Protein AF-A0A2V8L3J8-F1 (afdb_monomer)

Foldseek 3Di:
DDDDDDDPDPDDPPVLVVVLVVLVVVLVVLVVVLVVLVVQLVVLVVQLVVLVVQLVVLVVVLVVLVVVLVVLVVCLVPPPPDDPVNNVVSVVVSVVSVVVSVVSVVVSVVSVVSSVVSVVSSVVSVVVSVVSVVVSVVSVVVSVVSVVVVVVVVVVVVVVVVVVVVVVVD

pLDDT: mean 88.01, std 16.5, range [35.84, 98.69]

Secondary structure (DSSP, 8-state):
-------------HHHHHHHHHHHHHHHHHHHHHHHHHHHHHHHHHHHHHHHHHHHHHHHHHHHHHHHHHHHHHHHHH-TT--HHHHHHHHHHHHHHHHHHHHHHHHHHHHHHHHHHHHHHHHHHHHHHHHHHHHHHHHHHHHHHHHHHHHHHHHHHHHHHHHHHHHHH-

Sequence (170 aa):
MLATHDHPTAARPIGTIAVKDELKASLKRLGRLAQIKQTYVSVAEANVRNAEGEVRQLESAESKLTGNIQGKQAEIAYLQTATGHDVQSGERYIQALELQRRLIRQSLEKANLDLEQCRTEWTEAMREQKMVEKVQEHRLHQWEHQDDAASQKSQDEISIGRFVRIRRQN

Radius of gyration: 38.01 Å; Cα contacts (8 Å, |Δi|>4): 78; chains: 1; bounding box: 74×27×118 Å

Mean predicted aligned error: 9.6 Å

Nearest PDB structures (foldseek):
  8i4v-assembly1_A  TM=7.133E-01  e=8.864E-02  Saccharomyces cerevisiae S288C
  5y05-assembly1_A  TM=6.418E-01  e=1.109E-01  Mycolicibacterium smegmatis MC2 155
  1jch-assembly1_A  TM=5.148E-01  e=7.062E-01  Escherichia coli str. K-12 substr. W3110
  3zx6-assembly1_B  TM=4.206E-01  e=7.062E-01  Archaeoglobus fulgidus DSM 4304
  8rd2-assembly1_A  TM=5.160E-01  e=1.384E+00  Trypanosoma brucei

Solvent-accessible surface area (backbone atoms only — not comparable to full-atom values): 9132 Å² total; per-residue (Å²): 135,86,79,87,84,77,78,81,74,79,79,71,67,69,66,62,58,52,53,52,53,50,45,55,52,48,48,56,51,41,54,53,49,40,54,53,31,50,51,50,28,56,50,29,51,49,47,29,53,50,32,55,49,50,35,53,52,39,52,52,50,46,52,51,47,52,51,52,43,54,52,51,54,49,49,60,76,67,46,91,80,62,48,77,65,53,47,55,52,50,51,54,50,42,54,52,49,51,52,53,43,52,54,44,50,54,50,36,55,50,35,49,52,54,27,52,50,30,49,51,52,26,54,50,33,49,52,52,31,54,52,45,49,53,54,41,53,55,51,46,54,54,45,53,55,50,50,52,52,51,52,51,51,53,51,51,52,52,50,53,55,47,52,57,52,56,64,73,77,108

Structure (mmCIF, N/CA/C/O backbone):
data_AF-A0A2V8L3J8-F1
#
_entry.id   AF-A0A2V8L3J8-F1
#
loop_
_atom_site.group_PDB
_atom_site.id
_atom_site.type_symbol
_atom_site.label_atom_id
_atom_site.label_alt_id
_atom_site.label_comp_id
_atom_site.label_asym_id
_atom_site.label_entity_id
_atom_site.label_seq_id
_atom_site.pdbx_PDB_ins_code
_atom_site.Cartn_x
_atom_site.Cartn_y
_atom_site.Cartn_z
_atom_site.occupancy
_atom_site.B_iso_or_equiv
_atom_site.auth_seq_id
_atom_site.auth_comp_id
_atom_site.auth_asym_id
_atom_site.auth_atom_id
_atom_site.pdbx_PDB_model_num
ATOM 1 N N . MET A 1 1 ? 45.102 -10.901 -74.083 1.00 40.81 1 MET A N 1
ATOM 2 C CA . MET A 1 1 ? 44.413 -9.610 -73.860 1.00 40.81 1 MET A CA 1
ATOM 3 C C . MET A 1 1 ? 43.168 -9.928 -73.024 1.00 40.81 1 MET A C 1
ATOM 5 O O . MET A 1 1 ? 42.171 -10.304 -73.613 1.00 40.81 1 MET A O 1
ATOM 9 N N . LEU A 1 2 ? 43.219 -10.181 -71.704 1.00 36.28 2 LEU A N 1
ATOM 10 C CA . LEU A 1 2 ? 43.480 -9.283 -70.553 1.00 36.28 2 LEU A CA 1
ATOM 11 C C . LEU A 1 2 ? 42.742 -7.942 -70.696 1.00 36.28 2 LEU A C 1
ATOM 13 O O . LEU A 1 2 ? 43.096 -7.197 -71.597 1.00 36.28 2 LEU A O 1
ATOM 17 N N . ALA A 1 3 ? 41.781 -7.525 -69.869 1.00 35.91 3 ALA A N 1
ATOM 18 C CA . ALA A 1 3 ? 40.920 -8.142 -68.856 1.00 35.91 3 ALA A CA 1
ATOM 19 C C . ALA A 1 3 ? 39.753 -7.146 -68.660 1.00 35.91 3 ALA A C 1
ATOM 21 O O . ALA A 1 3 ? 39.980 -5.936 -68.659 1.00 35.91 3 ALA A O 1
ATOM 22 N N . THR A 1 4 ? 38.518 -7.622 -68.523 1.00 40.41 4 THR A N 1
ATOM 23 C CA . THR A 1 4 ? 37.342 -6.795 -68.216 1.00 40.41 4 THR A CA 1
ATOM 24 C C . THR A 1 4 ? 37.419 -6.309 -66.768 1.00 40.41 4 THR A C 1
ATOM 26 O O . THR A 1 4 ? 37.493 -7.115 -65.844 1.00 40.41 4 THR A O 1
ATOM 29 N N . HIS A 1 5 ? 37.445 -4.990 -66.558 1.00 35.84 5 HIS A N 1
ATOM 30 C CA . HIS A 1 5 ? 37.387 -4.399 -65.222 1.00 35.84 5 HIS A CA 1
ATOM 31 C C . HIS A 1 5 ? 35.950 -4.410 -64.699 1.00 35.84 5 HIS A C 1
ATOM 33 O O . HIS A 1 5 ? 35.152 -3.528 -65.017 1.00 35.84 5 HIS A O 1
ATOM 39 N N . ASP A 1 6 ? 35.659 -5.406 -63.868 1.00 36.12 6 ASP A N 1
ATOM 40 C CA . ASP A 1 6 ? 34.492 -5.429 -62.997 1.00 36.12 6 ASP A CA 1
ATOM 41 C C . ASP A 1 6 ? 34.527 -4.243 -62.024 1.00 36.12 6 ASP A C 1
ATOM 43 O O . ASP A 1 6 ? 35.522 -3.968 -61.346 1.00 36.12 6 ASP A O 1
ATOM 47 N N . HIS A 1 7 ? 33.418 -3.509 -61.975 1.00 40.09 7 HIS A N 1
ATOM 48 C CA . HIS A 1 7 ? 33.188 -2.450 -61.004 1.00 40.09 7 HIS A CA 1
ATOM 49 C C . HIS A 1 7 ? 33.116 -3.023 -59.580 1.00 40.09 7 HIS A C 1
ATOM 51 O O . HIS A 1 7 ? 32.343 -3.953 -59.343 1.00 40.09 7 HIS A O 1
ATOM 57 N N . PRO A 1 8 ? 33.825 -2.443 -58.593 1.00 41.59 8 PRO A N 1
ATOM 58 C CA . PRO A 1 8 ? 33.613 -2.809 -57.208 1.00 41.59 8 PRO A CA 1
ATOM 59 C C . PRO A 1 8 ? 32.304 -2.167 -56.741 1.00 41.59 8 PRO A C 1
ATOM 61 O O . PRO A 1 8 ? 32.228 -0.970 -56.457 1.00 41.59 8 PRO A O 1
ATOM 64 N N . THR A 1 9 ? 31.254 -2.981 -56.686 1.00 41.06 9 THR A N 1
ATOM 65 C CA . THR A 1 9 ? 30.016 -2.681 -55.969 1.00 41.06 9 THR A CA 1
ATOM 66 C C . THR A 1 9 ? 30.371 -2.353 -54.524 1.00 41.06 9 THR A C 1
ATOM 68 O O . THR A 1 9 ? 30.916 -3.188 -53.804 1.00 41.06 9 THR A O 1
ATOM 71 N N . ALA A 1 10 ? 30.098 -1.113 -54.115 1.00 42.50 10 ALA A N 1
ATOM 72 C CA . ALA A 1 10 ? 30.300 -0.631 -52.759 1.00 42.50 10 ALA A CA 1
ATOM 73 C C . ALA A 1 10 ? 29.611 -1.572 -51.759 1.00 42.50 10 ALA A C 1
ATOM 75 O O . ALA A 1 10 ? 28.381 -1.615 -51.665 1.00 42.50 10 ALA A O 1
ATOM 76 N N . ALA A 1 11 ? 30.411 -2.332 -51.014 1.00 42.03 11 ALA A N 1
ATOM 77 C CA . ALA A 1 11 ? 29.944 -3.103 -49.880 1.00 42.03 11 ALA A CA 1
ATOM 78 C C . ALA A 1 11 ? 29.439 -2.119 -48.816 1.00 42.03 11 ALA A C 1
ATOM 80 O O . ALA A 1 11 ? 30.216 -1.513 -48.077 1.00 42.03 11 ALA A O 1
ATOM 81 N N . ARG A 1 12 ? 28.118 -1.915 -48.768 1.00 46.94 12 ARG A N 1
ATOM 82 C CA . ARG A 1 12 ? 27.457 -1.238 -47.646 1.00 46.94 12 ARG A CA 1
ATOM 83 C C . ARG A 1 12 ? 27.857 -1.940 -46.340 1.00 46.94 12 ARG A C 1
ATOM 85 O O . ARG A 1 12 ? 27.973 -3.166 -46.333 1.00 46.94 12 ARG A O 1
ATOM 92 N N . PRO A 1 13 ? 28.034 -1.217 -45.222 1.00 48.22 13 PRO A N 1
ATOM 93 C CA . PRO A 1 13 ? 28.408 -1.833 -43.961 1.00 48.22 13 PRO A CA 1
ATOM 94 C C . PRO A 1 13 ? 27.181 -2.556 -43.399 1.00 48.22 13 PRO A C 1
ATOM 96 O O . PRO A 1 13 ? 26.343 -1.963 -42.724 1.00 48.22 13 PRO A O 1
ATOM 99 N N . ILE A 1 14 ? 27.073 -3.852 -43.678 1.00 51.44 14 ILE A N 1
ATOM 100 C CA . ILE A 1 14 ? 26.011 -4.732 -43.165 1.00 51.44 14 ILE A CA 1
ATOM 101 C C . ILE A 1 14 ? 25.930 -4.653 -41.622 1.00 51.44 14 ILE A C 1
ATOM 103 O O . ILE A 1 14 ? 24.852 -4.787 -41.052 1.00 51.44 14 ILE A O 1
ATOM 107 N N . GLY A 1 15 ? 27.039 -4.320 -40.947 1.00 58.25 15 GLY A N 1
ATOM 108 C CA . GLY A 1 15 ? 27.106 -4.169 -39.491 1.00 58.25 15 GLY A CA 1
ATOM 109 C C . GLY A 1 15 ? 26.379 -2.951 -38.898 1.00 58.25 15 GLY A C 1
ATOM 110 O O . GLY A 1 15 ? 25.819 -3.068 -37.817 1.00 58.25 15 GLY A O 1
ATOM 111 N N . THR A 1 16 ? 26.328 -1.788 -39.560 1.00 59.91 16 THR A N 1
ATOM 112 C CA . THR A 1 16 ? 25.759 -0.566 -38.935 1.00 59.91 16 THR A CA 1
ATOM 113 C C . THR A 1 16 ? 24.227 -0.571 -38.920 1.00 59.91 16 THR A C 1
ATOM 115 O O . THR A 1 16 ? 23.609 -0.099 -37.969 1.00 59.91 16 THR A O 1
ATOM 118 N N . ILE A 1 17 ? 23.602 -1.137 -39.957 1.00 65.06 17 ILE A N 1
ATOM 119 C CA . ILE A 1 17 ? 22.137 -1.233 -40.066 1.00 65.06 17 ILE A CA 1
ATOM 120 C C . ILE A 1 17 ? 21.598 -2.283 -39.082 1.00 65.06 17 ILE A C 1
ATOM 122 O O . ILE A 1 17 ? 20.621 -2.018 -38.386 1.00 65.06 17 ILE A O 1
ATOM 126 N N . ALA A 1 18 ? 22.289 -3.422 -38.951 1.00 75.00 18 ALA A N 1
ATOM 127 C CA . ALA A 1 18 ? 21.934 -4.474 -38.000 1.00 75.00 18 ALA A CA 1
ATOM 128 C C . ALA A 1 18 ? 21.945 -3.974 -36.541 1.00 75.00 18 ALA A C 1
ATOM 130 O O . ALA A 1 18 ? 20.984 -4.197 -35.808 1.00 75.00 18 ALA A O 1
ATOM 131 N N . VAL A 1 19 ? 22.971 -3.210 -36.142 1.00 80.12 19 VAL A N 1
ATOM 132 C CA . VAL A 1 19 ? 23.069 -2.644 -34.782 1.00 80.12 19 VAL A CA 1
ATOM 133 C C . VAL A 1 19 ? 21.941 -1.639 -34.499 1.00 80.12 19 VAL A C 1
ATOM 135 O O . VAL A 1 19 ? 21.363 -1.641 -33.409 1.00 80.12 19 VAL A O 1
ATOM 138 N N . LYS A 1 20 ? 21.560 -0.814 -35.481 1.00 82.12 20 LYS A N 1
ATOM 139 C CA . LYS A 1 20 ? 20.459 0.150 -35.331 1.00 82.12 20 LYS A CA 1
ATOM 140 C C . LYS A 1 20 ? 19.100 -0.538 -35.156 1.00 82.12 20 LYS A C 1
ATOM 142 O O . LYS A 1 20 ? 18.294 -0.112 -34.321 1.00 82.12 20 LYS A O 1
ATOM 147 N N . ASP A 1 21 ? 18.841 -1.601 -35.914 1.00 87.00 21 ASP A N 1
ATOM 148 C CA . ASP A 1 21 ? 17.611 -2.391 -35.794 1.00 87.00 21 ASP A CA 1
ATOM 149 C C . ASP A 1 21 ? 17.542 -3.135 -34.451 1.00 87.00 21 ASP A C 1
ATOM 151 O O . ASP A 1 21 ? 16.483 -3.174 -33.813 1.00 87.00 21 ASP A O 1
ATOM 155 N N . GLU A 1 22 ? 18.677 -3.638 -33.960 1.00 89.00 22 GLU A N 1
ATOM 156 C CA . GLU A 1 22 ? 18.796 -4.237 -32.627 1.00 89.00 22 GLU A CA 1
ATOM 157 C C . GLU A 1 22 ? 18.520 -3.230 -31.502 1.00 89.00 22 GLU A C 1
ATOM 159 O O . GLU A 1 22 ? 17.758 -3.540 -30.577 1.00 89.00 22 GLU A O 1
ATOM 164 N N . LEU A 1 23 ? 19.064 -2.009 -31.584 1.00 90.12 23 LEU A N 1
ATOM 165 C CA . LEU A 1 23 ? 18.775 -0.936 -30.625 1.00 90.12 23 LEU A CA 1
ATOM 166 C C . LEU A 1 23 ? 17.288 -0.571 -30.621 1.00 90.12 23 LEU A C 1
ATOM 168 O O . LEU A 1 23 ? 16.674 -0.474 -29.555 1.00 90.12 23 LEU A O 1
ATOM 172 N N . LYS A 1 24 ? 16.676 -0.446 -31.803 1.00 90.56 24 LYS A N 1
ATOM 173 C CA . LYS A 1 24 ? 15.240 -0.171 -31.943 1.00 90.56 24 LYS A CA 1
ATOM 174 C C . LYS A 1 24 ? 14.385 -1.293 -31.348 1.00 90.56 24 LYS A C 1
ATOM 176 O O . LYS A 1 24 ? 13.391 -1.026 -30.669 1.00 90.56 24 LYS A O 1
ATOM 181 N N . ALA A 1 25 ? 14.763 -2.554 -31.562 1.00 93.38 25 ALA A N 1
ATOM 182 C CA . ALA A 1 25 ? 14.100 -3.697 -30.939 1.00 93.38 25 ALA A CA 1
ATOM 183 C C . ALA A 1 25 ? 14.272 -3.692 -29.410 1.00 93.38 25 ALA A C 1
ATOM 185 O O . ALA A 1 25 ? 13.316 -3.961 -28.679 1.00 93.38 25 ALA A O 1
ATOM 186 N N . SER A 1 26 ? 15.462 -3.337 -28.916 1.00 94.31 26 SER A N 1
ATOM 187 C CA . SER A 1 26 ? 15.731 -3.187 -27.484 1.00 94.31 26 SER A CA 1
ATOM 188 C C . SER A 1 26 ? 14.877 -2.090 -26.850 1.00 94.31 26 SER A C 1
ATOM 190 O O . SER A 1 26 ? 14.309 -2.321 -25.787 1.00 94.31 26 SER A O 1
ATOM 192 N N . LEU A 1 27 ? 14.730 -0.932 -27.500 1.00 95.19 27 LEU A N 1
ATOM 193 C CA . LEU A 1 27 ? 13.870 0.159 -27.030 1.00 95.19 27 LEU A CA 1
ATOM 194 C C . LEU A 1 27 ? 12.406 -0.269 -26.925 1.00 95.19 27 LEU A C 1
ATOM 196 O O . LEU A 1 27 ? 11.760 0.008 -25.919 1.00 95.19 27 LEU A O 1
ATOM 200 N N . LYS A 1 28 ? 11.891 -1.024 -27.904 1.00 95.75 28 LYS A N 1
ATOM 201 C CA . LYS A 1 28 ? 10.534 -1.592 -27.823 1.00 95.75 28 LYS A CA 1
ATOM 202 C C . LYS A 1 28 ? 10.371 -2.537 -26.630 1.00 95.75 28 LYS A C 1
ATOM 204 O O . LYS A 1 28 ? 9.337 -2.504 -25.966 1.00 95.75 28 LYS A O 1
ATOM 209 N N . ARG A 1 29 ? 11.369 -3.387 -26.356 1.00 96.75 29 ARG A N 1
ATOM 210 C CA . ARG A 1 29 ? 11.350 -4.287 -25.188 1.00 96.75 29 ARG A CA 1
ATOM 211 C C . ARG A 1 29 ? 11.393 -3.505 -23.875 1.00 96.75 29 ARG A C 1
ATOM 213 O O . ARG A 1 29 ? 10.614 -3.815 -22.981 1.00 96.75 29 ARG A O 1
ATOM 220 N N . LEU A 1 30 ? 12.243 -2.481 -23.786 1.00 96.44 30 LEU A N 1
ATOM 221 C CA . LEU A 1 30 ? 12.339 -1.608 -22.613 1.00 96.44 30 LEU A CA 1
ATOM 222 C C . LEU A 1 30 ? 11.046 -0.825 -22.378 1.00 96.44 30 LEU A C 1
ATOM 224 O O . LEU A 1 30 ? 10.575 -0.803 -21.251 1.00 96.44 30 LEU A O 1
ATOM 228 N N . GLY A 1 31 ? 10.407 -0.301 -23.427 1.00 95.81 31 GLY A N 1
ATOM 229 C CA . GLY A 1 31 ? 9.109 0.368 -23.297 1.00 95.81 31 GLY A CA 1
ATOM 230 C C . GLY A 1 31 ? 8.009 -0.560 -22.767 1.00 95.81 31 GLY A C 1
ATOM 231 O O . GLY A 1 31 ? 7.235 -0.174 -21.896 1.00 95.81 31 GLY A O 1
ATOM 232 N N . ARG A 1 32 ? 7.972 -1.824 -23.217 1.00 97.31 32 ARG A N 1
ATOM 233 C CA . ARG A 1 32 ? 7.060 -2.831 -22.638 1.00 97.31 32 ARG A CA 1
ATOM 234 C C . ARG A 1 32 ? 7.383 -3.116 -21.173 1.00 97.31 32 ARG A C 1
ATOM 236 O O . ARG A 1 32 ? 6.470 -3.217 -20.362 1.00 97.31 32 ARG A O 1
ATOM 243 N N . LEU A 1 33 ? 8.666 -3.249 -20.837 1.00 97.56 33 LEU A N 1
ATOM 244 C CA . LEU A 1 33 ? 9.099 -3.478 -19.462 1.00 97.56 33 LEU A CA 1
ATOM 245 C C . LEU A 1 33 ? 8.732 -2.298 -18.552 1.00 97.56 33 LEU A C 1
ATOM 247 O O . LEU A 1 33 ? 8.243 -2.530 -17.452 1.00 97.56 33 LEU A O 1
ATOM 251 N N . ALA A 1 34 ? 8.903 -1.059 -19.017 1.00 96.81 34 ALA A N 1
ATOM 252 C CA . ALA A 1 34 ? 8.509 0.145 -18.291 1.00 96.81 34 ALA A CA 1
ATOM 253 C C . ALA A 1 34 ? 7.003 0.149 -18.001 1.00 96.81 34 ALA A C 1
ATOM 255 O O . ALA A 1 34 ? 6.603 0.347 -16.858 1.00 96.81 34 ALA A O 1
ATOM 256 N N . GLN A 1 35 ? 6.169 -0.193 -18.991 1.00 97.56 35 GLN A N 1
ATOM 257 C CA . GLN A 1 35 ? 4.719 -0.312 -18.799 1.00 97.56 35 GLN A CA 1
ATOM 258 C C . GLN A 1 35 ? 4.349 -1.370 -17.745 1.00 97.56 35 GLN A C 1
ATOM 260 O O . GLN A 1 35 ? 3.467 -1.155 -16.910 1.00 97.56 35 GLN A O 1
ATOM 265 N N . ILE A 1 36 ? 5.032 -2.519 -17.764 1.00 97.69 36 ILE A N 1
ATOM 266 C CA . ILE A 1 36 ? 4.841 -3.578 -16.765 1.00 97.69 36 ILE A CA 1
ATOM 267 C C . ILE A 1 36 ? 5.253 -3.080 -15.372 1.00 97.69 36 ILE A C 1
ATOM 269 O O . ILE A 1 36 ? 4.512 -3.279 -14.413 1.00 97.69 36 ILE A O 1
ATOM 273 N N . LYS A 1 37 ? 6.397 -2.395 -15.247 1.00 97.56 37 LYS A N 1
ATOM 274 C CA . LYS A 1 37 ? 6.860 -1.840 -13.966 1.00 97.56 37 LYS A CA 1
ATOM 275 C C . LYS A 1 37 ? 5.925 -0.761 -13.425 1.00 97.56 37 LYS A C 1
ATOM 277 O O . LYS A 1 37 ? 5.585 -0.817 -12.249 1.00 97.56 37 LYS A O 1
ATOM 282 N N . GLN A 1 38 ? 5.420 0.124 -14.281 1.00 97.75 38 GLN A N 1
ATOM 283 C CA . GLN A 1 38 ? 4.392 1.096 -13.908 1.00 97.75 38 GLN A CA 1
ATOM 284 C C . GLN A 1 38 ? 3.125 0.406 -13.379 1.00 97.75 38 GLN A C 1
ATOM 286 O O . GLN A 1 38 ? 2.538 0.859 -12.400 1.00 97.75 38 GLN A O 1
ATOM 291 N N . THR A 1 39 ? 2.724 -0.716 -13.986 1.00 98.12 39 THR A N 1
ATOM 292 C CA . THR A 1 39 ? 1.578 -1.506 -13.504 1.00 98.12 39 THR A CA 1
ATOM 293 C C . THR A 1 39 ? 1.838 -2.060 -12.102 1.00 98.12 39 THR A C 1
ATOM 295 O O . THR A 1 39 ? 0.972 -1.947 -11.238 1.00 98.12 39 THR A O 1
ATOM 298 N N . TYR A 1 40 ? 3.032 -2.605 -11.840 1.00 98.12 40 TYR A N 1
ATOM 299 C CA . TYR A 1 40 ? 3.391 -3.086 -10.501 1.00 98.12 40 TYR A CA 1
ATOM 300 C C . TYR A 1 40 ? 3.407 -1.973 -9.455 1.00 98.12 40 TYR A C 1
ATOM 302 O O . TYR A 1 40 ? 2.887 -2.175 -8.362 1.00 98.12 40 TYR A O 1
ATOM 310 N N . VAL A 1 41 ? 3.930 -0.794 -9.797 1.00 98.56 41 VAL A N 1
ATOM 311 C CA . VAL A 1 41 ? 3.879 0.382 -8.919 1.00 98.56 41 VAL A CA 1
ATOM 312 C C . VAL A 1 41 ? 2.441 0.747 -8.570 1.00 98.56 41 VAL A C 1
ATOM 314 O O . VAL A 1 41 ? 2.128 0.919 -7.395 1.00 98.56 41 VAL A O 1
ATOM 317 N N . SER A 1 42 ? 1.550 0.810 -9.562 1.00 98.38 42 SER A N 1
ATOM 318 C CA . SER A 1 42 ? 0.142 1.144 -9.331 1.00 98.38 42 SER A CA 1
ATOM 319 C C . SER A 1 42 ? -0.575 0.109 -8.458 1.00 98.38 42 SER A C 1
ATOM 321 O O . SER A 1 42 ? -1.405 0.478 -7.627 1.00 98.38 42 SER A O 1
ATOM 323 N N . VAL A 1 43 ? -0.250 -1.179 -8.613 1.00 98.50 43 VAL A N 1
ATOM 324 C CA . VAL A 1 43 ? -0.781 -2.249 -7.752 1.00 98.50 43 VAL A CA 1
ATOM 325 C C . VAL A 1 43 ? -0.246 -2.118 -6.325 1.00 98.50 43 VAL A C 1
ATOM 327 O O . VAL A 1 43 ? -1.034 -2.144 -5.383 1.00 98.50 43 VAL A O 1
ATOM 330 N N . ALA A 1 44 ? 1.061 -1.916 -6.150 1.00 98.38 44 ALA A N 1
ATOM 331 C CA . ALA A 1 44 ? 1.664 -1.745 -4.830 1.00 98.38 44 ALA A CA 1
ATOM 332 C C . ALA A 1 44 ? 1.106 -0.507 -4.102 1.00 98.38 44 ALA A C 1
ATOM 334 O O . ALA A 1 44 ? 0.781 -0.571 -2.921 1.00 98.38 44 ALA A O 1
ATOM 335 N N . GLU A 1 45 ? 0.888 0.598 -4.818 1.00 98.62 45 GLU A N 1
ATOM 336 C CA . GLU A 1 45 ? 0.247 1.801 -4.275 1.00 98.62 45 GLU A CA 1
ATOM 337 C C . GLU A 1 45 ? -1.210 1.546 -3.849 1.00 98.62 45 GLU A C 1
ATOM 339 O O . GLU A 1 45 ? -1.677 2.061 -2.830 1.00 98.62 45 GLU A O 1
ATOM 344 N N . ALA A 1 46 ? -1.965 0.760 -4.623 1.00 98.56 46 ALA A N 1
ATOM 345 C CA . ALA A 1 46 ? -3.314 0.357 -4.234 1.00 98.56 46 ALA A CA 1
ATOM 346 C C . ALA A 1 46 ? -3.301 -0.512 -2.964 1.00 98.56 46 ALA A C 1
ATOM 348 O O . ALA A 1 46 ? -4.132 -0.302 -2.081 1.00 98.56 46 ALA A O 1
ATOM 349 N N . ASN A 1 47 ? -2.333 -1.423 -2.835 1.00 98.56 47 ASN A N 1
ATOM 350 C CA . ASN A 1 47 ? -2.169 -2.254 -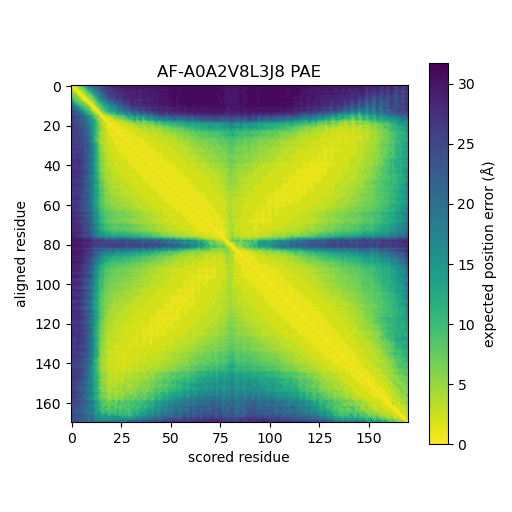1.641 1.00 98.56 47 ASN A CA 1
ATOM 351 C C . ASN A 1 47 ? -1.855 -1.411 -0.399 1.00 98.56 47 ASN A C 1
ATOM 353 O O . ASN A 1 47 ? -2.513 -1.592 0.624 1.00 98.56 47 ASN A O 1
ATOM 357 N N . VAL A 1 48 ? -0.944 -0.434 -0.505 1.00 98.69 48 VAL A N 1
ATOM 358 C CA . VAL A 1 48 ? -0.669 0.528 0.579 1.00 98.69 48 VAL A CA 1
ATOM 359 C C . VAL A 1 48 ? -1.954 1.235 1.005 1.00 98.69 48 VAL A C 1
ATOM 361 O O . VAL A 1 48 ? -2.295 1.225 2.183 1.00 98.69 48 VAL A O 1
ATOM 364 N N . ARG A 1 49 ? -2.722 1.786 0.056 1.00 98.62 49 ARG A N 1
ATOM 365 C CA . ARG A 1 49 ? -3.980 2.486 0.370 1.00 98.62 49 ARG A CA 1
ATOM 366 C C . ARG A 1 49 ? -5.006 1.592 1.066 1.00 98.62 49 ARG A C 1
ATOM 368 O O . ARG A 1 49 ? -5.708 2.063 1.962 1.00 98.62 49 ARG A O 1
ATOM 375 N N . ASN A 1 50 ? -5.098 0.325 0.667 1.00 98.50 50 ASN A N 1
ATOM 376 C CA . ASN A 1 50 ? -5.988 -0.644 1.303 1.00 98.50 50 ASN A CA 1
ATOM 377 C C . ASN A 1 50 ? -5.546 -0.948 2.741 1.00 98.50 50 ASN A C 1
ATOM 379 O O . ASN A 1 50 ? -6.374 -0.871 3.648 1.00 98.50 50 ASN A O 1
ATOM 383 N N . ALA A 1 51 ? -4.252 -1.200 2.960 1.00 98.38 51 ALA A N 1
ATOM 384 C CA . ALA A 1 51 ? -3.690 -1.438 4.289 1.00 98.38 51 ALA A CA 1
ATOM 385 C C . ALA A 1 51 ? -3.865 -0.215 5.214 1.00 98.38 51 ALA A C 1
ATOM 387 O O . ALA A 1 51 ? -4.293 -0.348 6.358 1.00 98.38 51 ALA A O 1
ATOM 388 N N . GLU A 1 52 ? -3.658 1.005 4.705 1.00 98.62 52 GLU A N 1
ATOM 389 C CA . GLU A 1 52 ? -3.953 2.245 5.445 1.00 98.62 52 GLU A CA 1
ATOM 390 C C . GLU A 1 52 ? -5.445 2.396 5.770 1.00 98.62 52 GLU A C 1
ATOM 392 O O . GLU A 1 52 ? -5.823 3.030 6.759 1.00 98.62 52 GLU A O 1
ATOM 397 N N . GLY A 1 53 ? -6.321 1.872 4.913 1.00 98.50 53 GLY A N 1
ATOM 398 C CA . GLY A 1 53 ? -7.755 1.803 5.169 1.00 98.50 53 GLY A CA 1
ATOM 399 C C . GLY A 1 53 ? -8.083 0.874 6.337 1.00 98.50 53 GLY A C 1
ATOM 400 O O . GLY A 1 53 ? -8.855 1.256 7.215 1.00 98.50 53 GLY A O 1
ATOM 401 N 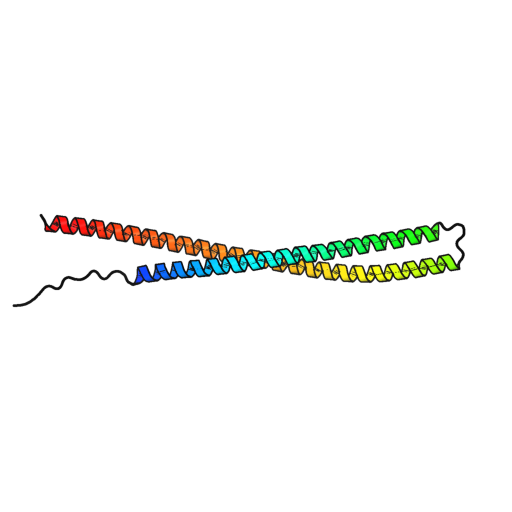N . GLU A 1 54 ? -7.475 -0.310 6.372 1.00 98.44 54 GLU A N 1
ATOM 402 C CA . GLU A 1 54 ? -7.650 -1.296 7.442 1.00 98.44 54 GLU A CA 1
ATOM 403 C C . GLU A 1 54 ? -7.151 -0.774 8.795 1.00 98.44 54 GLU A C 1
ATOM 405 O O . GLU A 1 54 ? -7.898 -0.806 9.776 1.00 98.44 54 GLU A O 1
ATOM 410 N N . VAL A 1 55 ? -5.944 -0.196 8.836 1.00 98.62 55 VAL A N 1
ATOM 411 C CA . VAL A 1 55 ? -5.385 0.432 10.046 1.00 98.62 55 VAL A CA 1
ATOM 412 C C . VAL A 1 55 ? -6.350 1.480 10.603 1.00 98.62 55 VAL A C 1
ATOM 414 O O . VAL A 1 55 ? -6.744 1.398 11.766 1.00 98.62 55 VAL A O 1
ATOM 417 N N . ARG A 1 56 ? -6.841 2.401 9.761 1.00 98.69 56 ARG A N 1
ATOM 418 C CA . ARG A 1 56 ? -7.796 3.443 10.186 1.00 98.69 56 ARG A CA 1
ATOM 419 C C . ARG A 1 56 ? -9.105 2.876 10.734 1.00 98.69 56 ARG A C 1
ATOM 421 O O . ARG A 1 56 ? -9.684 3.437 11.668 1.00 98.69 56 ARG A O 1
ATOM 428 N N . GLN A 1 57 ? -9.605 1.780 10.164 1.00 98.50 57 GLN A N 1
ATOM 429 C CA . GLN A 1 57 ? -10.809 1.120 10.673 1.00 98.50 57 GLN A CA 1
ATOM 430 C C . GLN A 1 57 ? -10.575 0.523 12.065 1.00 98.50 57 GLN A C 1
ATOM 432 O O . GLN A 1 57 ? -11.415 0.697 12.953 1.00 98.50 57 GLN A O 1
ATOM 437 N N . LEU A 1 58 ? -9.431 -0.129 12.272 1.00 98.50 58 LEU A N 1
ATOM 438 C CA . LEU A 1 58 ? -9.055 -0.718 13.556 1.00 98.50 58 LEU A CA 1
ATOM 439 C C . LEU A 1 58 ? -8.802 0.351 14.628 1.00 98.50 58 LEU A C 1
ATOM 441 O O . LEU A 1 58 ? -9.289 0.204 15.749 1.00 98.50 58 LEU A O 1
ATOM 445 N N . GLU A 1 59 ? -8.145 1.460 14.286 1.00 98.44 59 GLU A N 1
ATOM 446 C CA . GLU A 1 59 ? -7.982 2.623 15.173 1.00 98.44 59 GLU A CA 1
ATOM 447 C C . GLU A 1 59 ? -9.339 3.206 15.592 1.00 98.44 59 GLU A C 1
ATOM 449 O O . GLU A 1 59 ? -9.587 3.469 16.773 1.00 98.44 59 GLU A O 1
ATOM 454 N N . SER A 1 60 ? -10.268 3.356 14.640 1.00 98.44 60 SER A N 1
ATOM 455 C CA . SER A 1 60 ? -11.626 3.821 14.937 1.00 98.44 60 SER A CA 1
ATOM 456 C C . SER A 1 60 ? -12.364 2.863 15.877 1.00 98.44 60 SER A C 1
ATOM 458 O O . SER A 1 60 ? -13.042 3.305 16.810 1.00 98.44 60 SER A O 1
ATOM 460 N N . ALA A 1 61 ? -12.226 1.552 15.668 1.00 98.06 61 ALA A N 1
ATOM 461 C CA . ALA A 1 61 ? -12.807 0.543 16.547 1.00 98.06 61 ALA A CA 1
ATOM 462 C C . ALA A 1 61 ? -12.198 0.589 17.961 1.00 98.06 61 ALA A C 1
ATOM 464 O O . ALA A 1 61 ? -12.939 0.525 18.945 1.00 98.06 61 ALA A O 1
ATOM 465 N N . GLU A 1 62 ? -10.878 0.764 18.082 1.00 97.81 62 GLU A N 1
ATOM 466 C CA . GLU A 1 62 ? -10.193 0.885 19.375 1.00 97.81 62 GLU A CA 1
ATOM 467 C C . GLU A 1 62 ? -10.642 2.134 20.145 1.00 97.81 62 GLU A C 1
ATOM 469 O O . GLU A 1 62 ? -10.911 2.065 21.351 1.00 97.81 62 GLU A O 1
ATOM 474 N N . SER A 1 63 ? -10.793 3.258 19.441 1.00 98.19 63 SER A N 1
ATOM 475 C CA . SER A 1 63 ? -11.294 4.513 20.004 1.00 98.19 63 SER A CA 1
ATOM 476 C C . SER A 1 63 ? -12.725 4.363 20.533 1.00 98.19 63 SER A C 1
ATOM 478 O O . SER A 1 63 ? -13.004 4.719 21.680 1.00 98.19 63 SER A O 1
ATOM 480 N N . LYS A 1 64 ? -13.621 3.734 19.756 1.00 98.06 64 LYS A N 1
ATOM 481 C CA . LYS A 1 64 ? -15.005 3.452 20.180 1.00 98.06 64 LYS A CA 1
ATOM 482 C C . LYS A 1 64 ? -15.063 2.550 21.410 1.00 98.06 64 LYS A C 1
ATOM 484 O O . LYS A 1 64 ? -15.800 2.847 22.345 1.00 98.06 64 LYS A O 1
ATOM 489 N N . LEU A 1 65 ? -14.282 1.467 21.436 1.00 97.69 65 LEU A N 1
ATOM 490 C CA . LEU A 1 65 ? -14.223 0.576 22.599 1.00 97.69 65 LEU A CA 1
ATOM 491 C C . LEU A 1 65 ? -13.701 1.303 23.840 1.00 97.69 65 LEU A C 1
ATOM 493 O O . LEU A 1 65 ? -14.254 1.131 24.922 1.00 97.69 65 LEU A O 1
ATOM 497 N N . THR A 1 66 ? -12.687 2.154 23.680 1.00 97.69 66 THR A N 1
ATOM 498 C CA . THR A 1 66 ? -12.155 2.974 24.776 1.00 97.69 66 THR A CA 1
ATOM 499 C C . THR A 1 66 ? -13.225 3.918 25.330 1.00 97.69 66 THR A C 1
ATOM 501 O O . THR A 1 66 ? -13.422 3.958 26.544 1.00 97.69 66 THR A O 1
ATOM 504 N N . GLY A 1 67 ? -13.972 4.602 24.458 1.00 97.69 67 GLY A N 1
ATOM 505 C CA . GLY A 1 67 ? -15.091 5.454 24.865 1.00 97.69 67 GLY A CA 1
ATOM 506 C C . GLY A 1 67 ? -16.213 4.678 25.562 1.00 97.69 67 GLY A C 1
ATOM 507 O O . GLY A 1 67 ? -16.717 5.118 26.592 1.00 97.69 67 GLY A O 1
ATOM 508 N N . ASN A 1 68 ? -16.562 3.488 25.066 1.00 97.56 68 ASN A N 1
ATOM 509 C CA . ASN A 1 68 ? -17.582 2.634 25.682 1.00 97.56 68 ASN A CA 1
ATOM 510 C C . ASN A 1 68 ? -17.178 2.159 27.084 1.00 97.56 68 ASN A C 1
ATOM 512 O O . ASN A 1 68 ? -18.010 2.157 27.991 1.00 97.56 68 ASN A O 1
ATOM 516 N N . ILE A 1 69 ? -15.910 1.777 27.271 1.00 97.12 69 ILE A N 1
ATOM 517 C CA . ILE A 1 69 ? -15.369 1.388 28.580 1.00 97.12 69 ILE A CA 1
ATOM 518 C C . ILE A 1 69 ? -15.465 2.565 29.553 1.00 97.12 69 ILE A C 1
ATOM 520 O O . ILE A 1 69 ? -16.032 2.415 30.631 1.00 97.12 69 ILE A O 1
ATOM 524 N N . GLN A 1 70 ? -14.978 3.743 29.154 1.00 96.75 70 GLN A N 1
ATOM 525 C CA . GLN A 1 70 ? -15.026 4.951 29.984 1.00 96.75 70 GLN A CA 1
ATOM 526 C C . GLN A 1 70 ? -16.466 5.350 30.332 1.00 96.75 70 GLN A C 1
ATOM 528 O O . GLN A 1 70 ? -16.761 5.658 31.485 1.00 96.75 70 GLN A O 1
ATOM 533 N N . GLY A 1 71 ? -17.379 5.289 29.358 1.00 95.31 71 GLY A N 1
ATOM 534 C CA . GLY A 1 71 ? -18.796 5.577 29.567 1.00 95.31 71 GLY A CA 1
ATOM 535 C C . GLY A 1 71 ? -19.439 4.628 30.576 1.00 95.31 71 GLY A C 1
ATOM 536 O O . GLY A 1 71 ? -20.139 5.077 31.479 1.00 95.31 71 GLY A O 1
ATOM 537 N N . LYS A 1 72 ? -19.147 3.325 30.486 1.00 93.19 72 LYS A N 1
ATOM 538 C CA . LYS A 1 72 ? -19.662 2.335 31.442 1.00 93.19 72 LYS A CA 1
ATOM 539 C C . LYS A 1 72 ? -19.044 2.464 32.829 1.00 93.19 72 LYS A C 1
ATOM 541 O O . LYS A 1 72 ? -19.754 2.303 33.815 1.00 93.19 72 LYS A O 1
ATOM 546 N N . GLN A 1 73 ? -17.761 2.803 32.921 1.00 92.69 73 GLN A N 1
ATOM 547 C CA . GLN A 1 73 ? -17.115 3.108 34.200 1.00 92.69 73 GLN A CA 1
ATOM 548 C C . GLN A 1 73 ? -17.767 4.317 34.882 1.00 92.69 73 GLN A C 1
ATOM 550 O O . GLN A 1 73 ? -18.053 4.264 36.077 1.00 92.69 73 GLN A O 1
ATOM 555 N N . ALA A 1 74 ? -18.055 5.378 34.124 1.00 91.75 74 ALA A N 1
ATOM 556 C CA . ALA A 1 74 ? -18.759 6.547 34.641 1.00 91.75 74 ALA A CA 1
ATOM 557 C C . ALA A 1 74 ? -20.192 6.203 35.077 1.00 91.75 74 ALA A C 1
ATOM 559 O O . ALA A 1 74 ? -20.609 6.598 36.161 1.00 91.75 74 ALA A O 1
ATO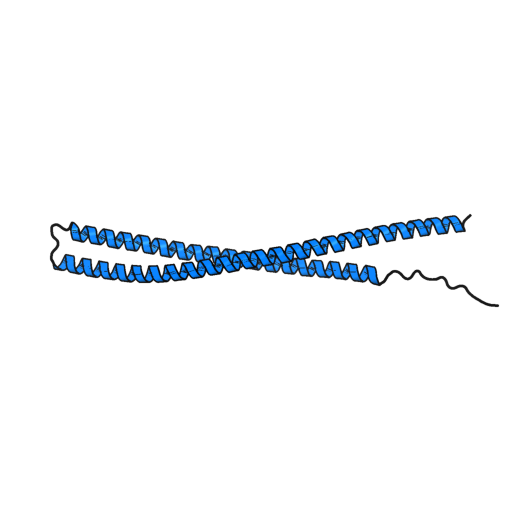M 560 N N . GLU A 1 75 ? -20.932 5.430 34.279 1.00 90.50 75 GLU A N 1
ATOM 561 C CA . GLU A 1 75 ? -22.283 4.977 34.630 1.00 90.50 75 GLU A CA 1
ATOM 562 C C . GLU A 1 75 ? -22.296 4.230 35.970 1.00 90.50 75 GLU A C 1
ATOM 564 O O . GLU A 1 75 ? -23.072 4.584 36.852 1.00 90.50 75 GLU A O 1
ATOM 569 N N . ILE A 1 76 ? -21.380 3.275 36.171 1.00 87.62 76 ILE A N 1
ATOM 570 C CA . ILE A 1 76 ? -21.243 2.551 37.445 1.00 87.62 76 ILE A CA 1
ATOM 571 C C . ILE A 1 76 ? -20.929 3.510 38.600 1.00 87.62 76 ILE A C 1
ATOM 573 O O . ILE A 1 76 ? -21.544 3.410 39.659 1.00 87.62 76 ILE A O 1
ATOM 577 N N . ALA A 1 77 ? -19.999 4.450 38.406 1.00 85.75 77 ALA A N 1
ATOM 578 C CA . ALA A 1 77 ? -19.574 5.380 39.452 1.00 85.75 77 ALA A CA 1
ATOM 579 C C . ALA A 1 77 ? -20.674 6.372 39.879 1.00 85.75 77 ALA A C 1
ATOM 581 O O . ALA A 1 77 ? -20.685 6.811 41.028 1.00 85.75 77 ALA A O 1
ATOM 582 N N . TYR A 1 78 ? -21.588 6.729 38.970 1.00 84.88 78 TYR A N 1
ATOM 583 C CA . TYR A 1 78 ? -22.623 7.744 39.200 1.00 84.88 78 TYR A CA 1
ATOM 584 C C . TYR A 1 78 ? -24.038 7.181 39.406 1.00 84.88 78 TYR A C 1
ATOM 586 O O . TYR A 1 78 ? -24.977 7.956 39.607 1.00 84.88 78 TYR A O 1
ATOM 594 N N . LEU A 1 79 ? -24.225 5.859 39.402 1.00 79.69 79 LEU A N 1
ATOM 595 C CA . LEU A 1 79 ? -25.519 5.241 39.691 1.00 79.69 79 LEU A CA 1
ATOM 596 C C . LEU A 1 79 ? -25.876 5.371 41.183 1.00 79.69 79 LEU A C 1
ATOM 598 O O . LEU A 1 79 ? -25.530 4.531 42.010 1.00 79.69 79 LEU A O 1
ATOM 602 N N . GLN A 1 80 ? -26.648 6.407 41.516 1.00 67.12 80 GLN A N 1
ATOM 603 C CA . GLN A 1 80 ? -27.152 6.683 42.872 1.00 67.12 80 GLN A CA 1
ATOM 604 C C . GLN A 1 80 ? -28.068 5.576 43.433 1.00 67.12 80 GLN A C 1
ATOM 606 O O . GLN A 1 80 ? -28.276 5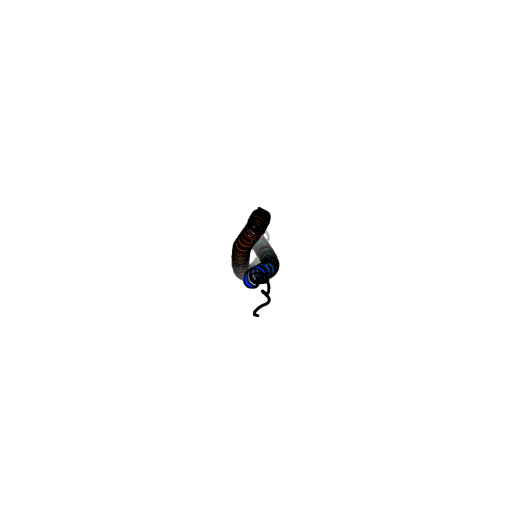.506 44.642 1.00 67.12 80 GLN A O 1
ATOM 611 N N . THR A 1 81 ? -28.610 4.714 42.567 1.00 71.94 81 THR A N 1
ATOM 612 C CA . THR A 1 81 ? -29.516 3.605 42.909 1.00 71.94 81 THR A CA 1
ATOM 613 C C . THR A 1 81 ? -28.979 2.230 42.500 1.00 71.94 81 THR A C 1
ATOM 615 O O . THR A 1 81 ? -29.750 1.271 42.492 1.00 71.94 81 THR A O 1
ATOM 618 N N . ALA A 1 82 ? -27.695 2.107 42.134 1.00 70.56 82 ALA A N 1
ATOM 619 C CA . ALA A 1 82 ? -27.132 0.818 41.730 1.00 70.56 82 ALA A CA 1
ATOM 620 C C . ALA A 1 82 ? -27.219 -0.199 42.870 1.00 70.56 82 ALA A C 1
ATOM 622 O O . ALA A 1 82 ? -26.692 0.005 43.966 1.00 70.56 82 ALA A O 1
ATOM 623 N N . THR A 1 83 ? -27.846 -1.335 42.586 1.00 80.50 83 THR A N 1
ATOM 624 C CA . THR A 1 83 ? -27.732 -2.510 43.444 1.00 80.50 83 THR A CA 1
ATOM 625 C C . THR A 1 83 ? -26.364 -3.163 43.231 1.00 80.50 83 THR A C 1
ATOM 627 O O . THR A 1 83 ? -25.729 -2.992 42.188 1.00 80.50 83 THR A O 1
ATOM 630 N N . GLY A 1 84 ? -25.899 -3.972 44.190 1.00 83.06 84 GLY A N 1
ATOM 631 C CA . GLY A 1 84 ? -24.646 -4.725 44.022 1.00 83.06 84 GLY A CA 1
ATOM 632 C C . GLY A 1 84 ? -24.641 -5.624 42.775 1.00 83.06 84 GLY A C 1
ATOM 633 O O . GLY A 1 84 ? -23.590 -5.855 42.183 1.00 83.06 84 GLY A O 1
ATOM 634 N N . HIS A 1 85 ? -25.818 -6.073 42.330 1.00 86.62 85 HIS A N 1
ATOM 635 C CA . HIS A 1 85 ? -25.978 -6.813 41.081 1.00 86.62 85 HIS A CA 1
ATOM 636 C C . HIS A 1 85 ? -25.679 -5.947 39.844 1.00 86.62 85 HIS A C 1
ATOM 638 O O . HIS A 1 85 ? -25.001 -6.411 38.924 1.00 86.62 85 HIS A O 1
ATOM 644 N N . ASP A 1 86 ? -26.134 -4.691 39.824 1.00 85.44 86 ASP A N 1
ATOM 645 C CA . ASP A 1 86 ? -25.924 -3.773 38.697 1.00 85.44 86 ASP A CA 1
ATOM 646 C C . ASP A 1 86 ? -24.436 -3.468 38.514 1.00 85.44 86 ASP A C 1
ATOM 648 O O . ASP A 1 86 ? -23.918 -3.588 37.401 1.00 85.44 86 ASP A O 1
ATOM 652 N N . VAL A 1 87 ? -23.725 -3.210 39.618 1.00 87.69 87 VAL A N 1
ATOM 653 C CA . VAL A 1 87 ? -22.267 -3.009 39.624 1.00 87.69 87 VAL A CA 1
ATOM 654 C C . VAL A 1 87 ? -21.547 -4.233 39.053 1.00 87.69 87 VAL A C 1
ATOM 656 O O . VAL A 1 87 ? -20.798 -4.109 38.087 1.00 87.69 87 VAL A O 1
ATOM 659 N N . GLN A 1 88 ? -21.842 -5.433 39.562 1.00 90.69 88 GLN A N 1
ATOM 660 C CA . GLN A 1 88 ? -21.223 -6.678 39.084 1.00 90.69 88 GLN A CA 1
ATOM 661 C C . GLN A 1 88 ? -21.534 -6.977 37.610 1.00 90.69 88 GLN A C 1
ATOM 663 O O . GLN A 1 88 ? -20.728 -7.583 36.898 1.00 90.69 88 GLN A O 1
ATOM 668 N N . SER A 1 89 ? -22.731 -6.625 37.135 1.00 91.31 89 SER A N 1
ATOM 669 C CA . SER A 1 89 ? -23.092 -6.783 35.724 1.00 91.31 89 SER A CA 1
ATOM 670 C C . SER A 1 89 ? -22.313 -5.809 34.832 1.00 91.31 89 SER A C 1
ATOM 672 O O . SER A 1 89 ? -21.785 -6.218 33.795 1.00 91.31 89 SER A O 1
ATOM 674 N N . GLY A 1 90 ? -22.154 -4.558 35.275 1.00 92.56 90 GLY A N 1
ATOM 675 C CA . GLY A 1 90 ? -21.371 -3.536 34.591 1.00 92.56 90 GLY A CA 1
ATOM 676 C C . GLY A 1 90 ? -19.882 -3.875 34.539 1.00 92.56 90 GLY A C 1
ATOM 677 O O . GLY A 1 90 ? -19.270 -3.773 33.478 1.00 92.56 90 GLY A O 1
ATOM 678 N N . GLU A 1 91 ? -19.310 -4.363 35.640 1.00 92.75 91 GLU A N 1
ATOM 679 C CA . GLU A 1 91 ? -17.915 -4.818 35.702 1.00 92.75 91 GLU A CA 1
ATOM 680 C C . GLU A 1 91 ? -17.648 -5.976 34.734 1.00 92.75 91 GLU A C 1
ATOM 682 O O . GLU A 1 91 ? -16.678 -5.939 33.974 1.00 92.75 91 GLU A O 1
ATOM 687 N N . ARG A 1 92 ? -18.537 -6.979 34.688 1.00 95.69 92 ARG A N 1
A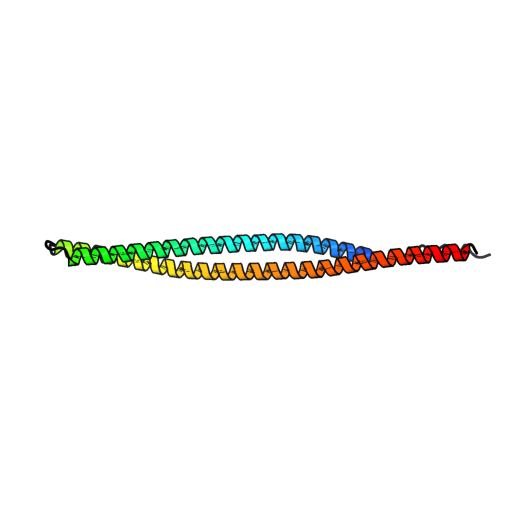TOM 688 C CA . ARG A 1 92 ? -18.439 -8.082 33.714 1.00 95.69 92 ARG A CA 1
ATOM 689 C C . ARG A 1 92 ? -18.515 -7.584 32.273 1.00 95.69 92 ARG A C 1
ATOM 691 O O . ARG A 1 92 ? -17.783 -8.073 31.413 1.00 95.69 92 ARG A O 1
ATOM 698 N N . TYR A 1 93 ? -19.374 -6.603 32.003 1.00 96.31 93 TYR A N 1
ATOM 699 C CA . TYR A 1 93 ? -19.469 -5.998 30.678 1.00 96.31 93 TYR A CA 1
ATOM 700 C C . TYR A 1 93 ? -18.194 -5.228 30.302 1.00 96.31 93 TYR A C 1
ATOM 702 O O . TYR A 1 93 ? -17.690 -5.391 29.191 1.00 96.31 93 TYR A O 1
ATOM 710 N N . ILE A 1 94 ? -17.616 -4.460 31.230 1.00 96.81 94 ILE A N 1
ATOM 711 C CA . ILE A 1 94 ? -16.329 -3.778 31.027 1.00 96.81 94 ILE A CA 1
ATOM 712 C C . ILE A 1 94 ? -15.224 -4.792 30.715 1.00 96.81 94 ILE A C 1
ATOM 714 O O . ILE A 1 94 ? -14.508 -4.616 29.732 1.00 96.81 94 ILE A O 1
ATOM 718 N N . GLN A 1 95 ? -15.128 -5.890 31.471 1.00 97.56 95 GLN A N 1
ATOM 719 C CA . GLN A 1 95 ? -14.142 -6.948 31.211 1.00 97.56 95 GLN A CA 1
ATOM 720 C C . GLN A 1 95 ? -14.290 -7.551 29.804 1.00 97.56 95 GLN A C 1
ATOM 722 O O . GLN A 1 95 ? -13.292 -7.823 29.130 1.00 97.56 95 GLN A O 1
ATOM 727 N N . ALA A 1 96 ? -15.525 -7.734 29.328 1.00 97.88 96 ALA A N 1
ATOM 728 C CA . ALA A 1 96 ? -15.781 -8.197 27.967 1.00 97.88 96 ALA A CA 1
ATOM 729 C C . ALA A 1 96 ? -15.310 -7.176 26.912 1.00 97.88 96 ALA A C 1
ATOM 731 O O . ALA A 1 96 ? -14.653 -7.557 25.940 1.00 97.88 96 ALA A O 1
ATOM 732 N N . LEU A 1 97 ? -15.575 -5.881 27.120 1.00 97.94 97 LEU A N 1
ATOM 733 C CA . LEU A 1 97 ? -15.083 -4.810 26.244 1.00 97.94 97 LEU A CA 1
ATOM 734 C C . LEU A 1 97 ? -13.550 -4.719 26.247 1.00 97.94 97 LEU A C 1
ATOM 736 O O . LEU A 1 97 ? -12.939 -4.502 25.202 1.00 97.94 97 LEU A O 1
ATOM 740 N N . GLU A 1 98 ? -12.904 -4.922 27.393 1.00 97.88 98 GLU A N 1
ATOM 741 C CA . GLU A 1 98 ? -11.443 -4.951 27.506 1.00 97.88 98 GLU A CA 1
ATOM 742 C C . GLU A 1 98 ? -10.825 -6.146 26.775 1.00 97.88 98 GLU A C 1
ATOM 744 O O . GLU A 1 98 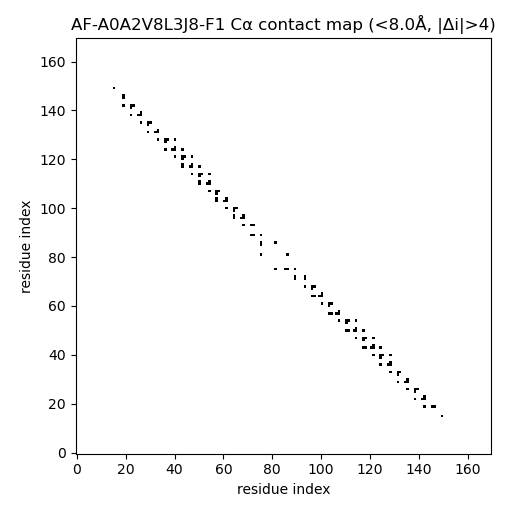? -9.762 -6.017 26.160 1.00 97.88 98 GLU A O 1
ATOM 749 N N . LEU A 1 99 ? -11.482 -7.310 26.801 1.00 98.00 99 LEU A N 1
ATOM 750 C CA . LEU A 1 99 ? -11.073 -8.458 25.994 1.00 98.00 99 LEU A CA 1
ATOM 751 C C . LEU A 1 99 ? -11.166 -8.136 24.496 1.00 98.00 99 LEU A C 1
ATOM 753 O O . LEU A 1 99 ? -10.198 -8.356 23.769 1.00 98.00 99 LEU A O 1
ATOM 757 N N . GLN A 1 100 ? -12.280 -7.554 24.046 1.00 97.94 100 GLN A N 1
ATOM 758 C CA . GLN A 1 100 ? -12.435 -7.116 22.655 1.00 97.94 100 GLN A CA 1
ATOM 759 C C . GLN A 1 100 ? -11.375 -6.082 22.261 1.00 97.94 100 GLN A C 1
ATOM 761 O O . GLN A 1 100 ? -10.758 -6.198 21.204 1.00 97.94 100 GLN A O 1
ATOM 766 N N . ARG A 1 101 ? -11.095 -5.107 23.133 1.00 97.50 101 ARG A N 1
ATOM 767 C CA . ARG A 1 101 ? -10.063 -4.089 22.901 1.00 97.50 101 ARG A CA 1
ATOM 768 C C . ARG A 1 101 ? -8.677 -4.709 22.748 1.00 97.50 101 ARG A C 1
ATOM 770 O O . ARG A 1 101 ? -7.919 -4.277 21.884 1.00 97.50 101 ARG A O 1
ATOM 777 N N . ARG A 1 102 ? -8.337 -5.726 23.549 1.00 98.12 102 ARG A N 1
ATOM 778 C CA . ARG A 1 102 ? -7.067 -6.461 23.404 1.00 98.12 102 ARG A CA 1
ATOM 779 C C . ARG A 1 102 ? -6.949 -7.137 22.040 1.00 98.12 102 ARG A C 1
ATOM 781 O O . ARG A 1 102 ? -5.907 -7.011 21.406 1.00 98.12 102 ARG A O 1
ATOM 788 N N . LEU A 1 103 ? -8.012 -7.785 21.570 1.00 98.25 103 LEU A N 1
ATOM 789 C CA . LEU A 1 103 ? -8.035 -8.424 20.249 1.00 98.25 103 LEU A CA 1
ATOM 790 C C . LEU A 1 103 ? -7.903 -7.401 19.110 1.00 98.25 103 LEU A C 1
ATOM 792 O O . LEU A 1 103 ? -7.141 -7.621 18.168 1.00 98.25 103 LEU A O 1
ATOM 796 N N . ILE A 1 104 ? -8.587 -6.256 19.215 1.00 98.12 104 ILE A N 1
ATOM 797 C CA . ILE A 1 104 ? -8.450 -5.154 18.249 1.00 98.12 104 ILE A CA 1
ATOM 798 C C . ILE A 1 104 ? -7.014 -4.627 18.230 1.00 98.12 104 ILE A C 1
ATOM 800 O O . ILE A 1 104 ? -6.471 -4.415 17.154 1.00 98.12 104 ILE A O 1
ATOM 804 N N . ARG A 1 105 ? -6.366 -4.471 19.389 1.00 98.00 105 ARG A N 1
ATOM 805 C CA . ARG A 1 105 ? -4.966 -4.019 19.463 1.00 98.00 105 ARG A CA 1
ATOM 806 C C . ARG A 1 105 ? -3.991 -4.989 18.810 1.00 98.00 105 ARG A C 1
ATOM 808 O O . ARG A 1 105 ? -3.118 -4.544 18.080 1.00 98.00 105 ARG A O 1
ATOM 815 N N . GLN A 1 106 ? -4.163 -6.292 19.025 1.00 98.25 106 GLN A N 1
ATOM 816 C CA . GLN A 1 106 ? -3.362 -7.311 18.336 1.00 98.25 106 GLN A CA 1
ATOM 817 C C . GLN A 1 106 ? -3.577 -7.263 16.819 1.00 98.25 106 GLN A C 1
ATOM 819 O O . GLN A 1 106 ? -2.629 -7.363 16.046 1.00 98.25 106 GLN A O 1
ATOM 824 N N . SER A 1 107 ? -4.825 -7.066 16.389 1.00 98.31 107 SER A N 1
ATOM 825 C CA . SER A 1 107 ? -5.153 -6.917 14.968 1.00 98.31 107 SER A CA 1
ATOM 826 C C . SER A 1 107 ? -4.538 -5.643 14.382 1.00 98.31 107 SER A C 1
ATOM 828 O O . SER A 1 107 ? -4.014 -5.677 13.277 1.00 98.31 107 SER A O 1
ATOM 830 N N . LEU A 1 108 ? -4.546 -4.538 15.135 1.00 98.38 108 LEU A N 1
ATOM 831 C CA . LEU A 1 108 ? -3.945 -3.264 14.742 1.00 98.38 108 LEU A CA 1
ATOM 832 C C . LEU A 1 108 ? -2.422 -3.367 14.628 1.00 98.38 108 LEU A C 1
ATOM 834 O O . LEU A 1 108 ? -1.842 -2.844 13.684 1.00 98.38 108 LEU A O 1
ATOM 838 N N . GLU A 1 109 ? -1.767 -4.055 15.563 1.00 98.38 109 GLU A N 1
ATOM 839 C CA . GLU A 1 109 ? -0.330 -4.329 15.491 1.00 98.38 109 GLU A CA 1
ATOM 840 C C . GLU A 1 109 ? 0.018 -5.102 14.215 1.00 98.38 109 GLU A C 1
ATOM 842 O O . GLU A 1 109 ? 0.909 -4.695 13.472 1.00 98.38 109 GLU A O 1
ATOM 847 N N . LYS A 1 110 ? -0.749 -6.153 13.905 1.00 98.44 110 LYS A N 1
ATOM 848 C CA . LYS A 1 110 ? -0.580 -6.906 12.661 1.00 98.44 110 LYS A CA 1
ATOM 849 C C . LYS A 1 110 ? -0.816 -6.036 11.420 1.00 98.44 110 LYS A C 1
ATOM 851 O O . LYS A 1 110 ? 0.031 -6.017 10.537 1.00 98.44 110 LYS A O 1
ATOM 856 N N . ALA A 1 111 ? -1.914 -5.284 11.373 1.00 98.44 111 ALA A N 1
ATOM 857 C CA . ALA A 1 111 ? -2.235 -4.416 10.240 1.00 98.44 111 ALA A CA 1
ATOM 858 C C . ALA A 1 111 ? -1.164 -3.334 10.009 1.00 98.44 111 ALA A C 1
ATOM 860 O O . ALA A 1 111 ? -0.879 -2.977 8.870 1.00 98.44 111 ALA A O 1
ATOM 861 N N . ASN A 1 112 ? -0.528 -2.838 11.076 1.00 98.56 112 ASN A N 1
ATOM 862 C CA . ASN A 1 112 ? 0.600 -1.914 10.964 1.00 98.56 112 ASN A CA 1
ATOM 863 C C . ASN A 1 112 ? 1.847 -2.581 10.370 1.00 98.56 112 ASN A C 1
ATOM 865 O O . ASN A 1 112 ? 2.512 -1.973 9.535 1.00 98.56 112 ASN A O 1
ATOM 869 N N . LEU A 1 113 ? 2.161 -3.821 10.760 1.00 98.50 113 LEU A N 1
ATOM 870 C CA . LEU A 1 113 ? 3.252 -4.580 10.139 1.00 98.50 113 LEU A CA 1
ATOM 871 C C . LEU A 1 113 ? 2.979 -4.827 8.649 1.00 98.50 113 LEU A C 1
ATOM 873 O O . LEU A 1 113 ? 3.862 -4.601 7.822 1.00 98.50 113 LEU A O 1
ATOM 877 N N . ASP A 1 114 ? 1.749 -5.217 8.310 1.00 98.38 114 ASP A N 1
ATOM 878 C CA . ASP A 1 114 ? 1.320 -5.443 6.927 1.00 98.38 114 ASP A CA 1
ATOM 879 C C . ASP A 1 114 ? 1.392 -4.137 6.103 1.00 98.38 114 ASP A C 1
ATOM 881 O O . ASP A 1 114 ? 1.848 -4.140 4.955 1.00 98.38 114 ASP A O 1
ATOM 885 N N . LEU A 1 115 ? 1.016 -2.993 6.691 1.00 98.56 115 LEU A N 1
ATOM 886 C CA . LEU A 1 115 ? 1.150 -1.671 6.069 1.00 98.56 115 LEU A CA 1
ATOM 887 C C . LEU A 1 115 ? 2.614 -1.304 5.797 1.00 98.56 115 LEU A C 1
ATOM 889 O O . LEU A 1 115 ? 2.939 -0.841 4.700 1.00 98.56 115 LEU A O 1
ATOM 893 N N . GLU A 1 116 ? 3.504 -1.503 6.768 1.00 98.50 116 GLU A N 1
ATOM 894 C CA . GLU A 1 116 ? 4.931 -1.230 6.582 1.00 98.50 116 GLU A CA 1
ATOM 895 C C . GLU A 1 116 ? 5.539 -2.130 5.503 1.00 98.50 116 GLU A C 1
ATOM 897 O O . GLU A 1 116 ? 6.271 -1.642 4.637 1.00 98.50 116 GLU A O 1
ATOM 902 N N . GLN A 1 117 ? 5.158 -3.409 5.460 1.00 98.44 117 GLN A N 1
ATOM 903 C CA . GLN A 1 117 ? 5.541 -4.297 4.366 1.00 98.44 117 GLN A CA 1
ATOM 904 C C . GLN A 1 117 ? 5.063 -3.744 3.012 1.00 98.44 117 GLN A C 1
ATOM 906 O O . GLN A 1 117 ? 5.875 -3.564 2.102 1.00 98.44 117 GLN A O 1
ATOM 911 N N . CYS A 1 118 ? 3.787 -3.372 2.880 1.00 98.38 118 CYS A N 1
ATOM 912 C CA . CYS A 1 118 ? 3.262 -2.801 1.635 1.00 98.38 118 CYS A CA 1
ATOM 913 C C . CYS A 1 118 ? 4.027 -1.533 1.206 1.00 98.38 118 CYS A C 1
ATOM 915 O O . CYS A 1 118 ? 4.291 -1.328 0.019 1.00 98.38 118 CYS A O 1
ATOM 917 N N . ARG A 1 119 ? 4.420 -0.677 2.160 1.00 98.50 119 ARG A N 1
ATOM 918 C CA . ARG A 1 119 ? 5.224 0.531 1.894 1.00 98.50 119 ARG A CA 1
ATOM 919 C C . ARG A 1 119 ? 6.622 0.194 1.390 1.00 98.50 119 ARG A C 1
ATOM 921 O O . ARG A 1 119 ? 7.114 0.863 0.473 1.00 98.50 119 ARG A O 1
ATOM 928 N N . THR A 1 120 ? 7.257 -0.833 1.955 1.00 98.50 120 THR A N 1
ATOM 929 C CA . THR A 1 120 ? 8.554 -1.311 1.456 1.00 98.50 120 THR A CA 1
ATOM 930 C C . THR A 1 120 ? 8.444 -1.844 0.030 1.00 98.50 120 THR A C 1
ATOM 932 O O . THR A 1 120 ? 9.210 -1.410 -0.830 1.00 98.50 120 THR A O 1
ATOM 935 N N . GLU A 1 121 ? 7.431 -2.660 -0.263 1.00 98.06 121 GLU A N 1
ATOM 936 C CA . GLU A 1 121 ? 7.185 -3.213 -1.600 1.00 98.06 121 GLU A CA 1
ATOM 937 C C . GLU A 1 121 ? 6.911 -2.110 -2.634 1.00 98.06 121 GLU A C 1
ATOM 939 O O . GLU A 1 121 ? 7.474 -2.119 -3.731 1.00 98.06 121 GLU A O 1
ATOM 944 N N . TRP A 1 122 ? 6.104 -1.105 -2.282 1.00 98.56 122 TRP A N 1
ATOM 945 C CA . TRP A 1 122 ? 5.860 0.054 -3.146 1.00 98.56 122 TRP A CA 1
ATOM 946 C C . TRP A 1 122 ? 7.140 0.852 -3.422 1.00 98.56 122 TRP A C 1
ATOM 948 O O . TRP A 1 122 ? 7.410 1.233 -4.565 1.00 98.56 122 TRP A O 1
ATOM 958 N N . THR A 1 123 ? 7.972 1.055 -2.399 1.00 98.44 123 THR A N 1
ATOM 959 C CA . THR A 1 123 ? 9.260 1.748 -2.540 1.00 98.44 123 THR A CA 1
ATOM 960 C C . THR A 1 123 ? 10.211 0.985 -3.465 1.00 98.44 123 THR A C 1
ATOM 962 O O . THR A 1 123 ? 10.898 1.590 -4.297 1.00 98.44 123 THR A O 1
ATOM 965 N N . GLU A 1 124 ? 10.253 -0.340 -3.349 1.00 98.19 124 GLU A N 1
ATOM 966 C CA . GLU A 1 124 ? 11.046 -1.199 -4.227 1.00 98.19 124 GLU A CA 1
ATOM 967 C C . GLU A 1 124 ? 10.529 -1.163 -5.666 1.00 98.19 124 GLU A C 1
ATOM 969 O O . GLU A 1 124 ? 11.316 -0.914 -6.582 1.00 98.19 124 GLU A O 1
ATOM 974 N N . ALA A 1 125 ? 9.216 -1.282 -5.875 1.00 98.12 125 ALA A N 1
ATOM 975 C CA . ALA A 1 125 ? 8.605 -1.188 -7.199 1.00 98.12 125 ALA A CA 1
ATOM 976 C C . ALA A 1 125 ? 8.929 0.152 -7.888 1.00 98.12 125 ALA A C 1
ATOM 978 O O . ALA A 1 125 ? 9.321 0.176 -9.059 1.00 98.12 125 ALA A O 1
ATOM 979 N N . MET A 1 126 ? 8.855 1.266 -7.150 1.00 98.19 126 MET A N 1
ATOM 980 C CA . MET A 1 126 ? 9.227 2.599 -7.641 1.00 98.19 126 MET A CA 1
ATOM 981 C C . MET A 1 126 ? 10.709 2.681 -8.023 1.00 98.19 126 MET A C 1
ATOM 983 O O . MET A 1 126 ? 11.073 3.259 -9.053 1.00 98.19 126 MET A O 1
ATOM 987 N N . ARG A 1 127 ? 11.592 2.088 -7.210 1.00 98.31 127 ARG A N 1
ATOM 988 C CA . ARG A 1 127 ? 13.029 2.027 -7.505 1.00 98.31 127 ARG A CA 1
ATOM 989 C C . ARG A 1 127 ? 13.290 1.241 -8.788 1.00 98.31 127 ARG A C 1
ATOM 991 O O . ARG A 1 127 ? 14.075 1.689 -9.624 1.00 98.31 127 ARG A O 1
ATOM 998 N N . GLU A 1 128 ? 12.649 0.090 -8.949 1.00 97.25 128 GLU A N 1
ATOM 999 C CA . GLU A 1 128 ? 12.782 -0.750 -10.138 1.00 97.25 128 GLU A CA 1
ATOM 1000 C C . GLU A 1 128 ? 12.274 -0.060 -11.402 1.00 97.25 128 GLU A C 1
ATOM 1002 O O . GLU A 1 128 ? 12.960 -0.096 -12.426 1.00 97.25 128 GLU A O 1
ATOM 1007 N N . GLN A 1 129 ? 11.121 0.610 -11.330 1.00 97.75 129 GLN A N 1
ATOM 1008 C CA . GLN A 1 129 ? 10.610 1.427 -12.428 1.00 97.75 129 GLN A CA 1
ATOM 1009 C C . GLN A 1 129 ? 11.644 2.475 -12.852 1.00 97.75 129 GLN A C 1
ATOM 1011 O O . GLN A 1 129 ? 12.018 2.539 -14.024 1.00 97.75 129 GLN A O 1
ATOM 1016 N N . LYS A 1 130 ? 12.186 3.226 -11.888 1.00 97.69 130 LYS A N 1
ATOM 1017 C CA . LYS A 1 130 ? 13.187 4.265 -12.152 1.00 97.69 130 LYS A CA 1
ATOM 1018 C C . LYS A 1 130 ? 14.466 3.714 -12.786 1.00 97.69 130 LYS A C 1
ATOM 1020 O O . LYS A 1 130 ? 15.105 4.389 -13.591 1.00 97.69 130 LYS A O 1
ATOM 1025 N N . MET A 1 131 ? 14.883 2.499 -12.425 1.00 97.75 131 MET A N 1
ATOM 1026 C CA . MET A 1 131 ? 16.026 1.849 -13.077 1.00 97.75 131 MET A CA 1
ATOM 1027 C C . MET A 1 131 ? 15.732 1.529 -14.544 1.00 97.75 131 MET A C 1
ATOM 1029 O O . MET A 1 131 ? 16.587 1.764 -15.397 1.00 97.75 131 MET A O 1
ATOM 1033 N N . VAL A 1 132 ? 14.534 1.026 -14.848 1.00 97.31 132 VAL A N 1
ATOM 1034 C CA . VAL A 1 132 ? 14.128 0.727 -16.228 1.00 97.31 132 VAL A CA 1
ATOM 1035 C C . VAL A 1 132 ? 14.056 1.999 -17.070 1.00 97.31 132 VAL A C 1
ATOM 1037 O O . VAL A 1 132 ? 14.578 1.998 -18.184 1.00 97.31 132 VAL A O 1
ATOM 1040 N N . GLU A 1 133 ? 13.500 3.085 -16.532 1.00 95.56 133 GLU A N 1
ATOM 1041 C CA . GLU A 1 133 ? 13.450 4.394 -17.199 1.00 95.56 133 GLU A CA 1
ATOM 1042 C C . GLU A 1 133 ? 14.855 4.897 -17.554 1.00 95.56 133 GLU A C 1
ATOM 1044 O O . GLU A 1 133 ? 15.123 5.196 -18.715 1.00 95.56 133 GLU A O 1
ATOM 1049 N N . LYS A 1 134 ? 15.805 4.854 -16.611 1.00 97.38 134 LYS A N 1
ATOM 1050 C CA . LYS A 1 134 ? 17.206 5.236 -16.874 1.00 97.38 134 LYS A CA 1
ATOM 1051 C C . LYS A 1 134 ? 17.865 4.394 -17.966 1.00 97.38 134 LYS A C 1
ATOM 1053 O O . LYS A 1 134 ? 18.611 4.910 -18.798 1.00 97.38 134 LYS A O 1
ATOM 1058 N N . VAL A 1 135 ? 17.630 3.080 -17.961 1.00 97.12 135 VAL A N 1
ATOM 1059 C CA . VAL A 1 135 ? 18.169 2.186 -18.999 1.00 97.12 135 VAL A CA 1
ATOM 1060 C C . VAL A 1 135 ? 17.533 2.495 -20.355 1.00 97.12 135 VAL A C 1
ATOM 1062 O O . VAL A 1 135 ? 18.224 2.467 -21.375 1.00 97.12 135 VAL A O 1
ATOM 1065 N N . GLN A 1 136 ? 16.237 2.804 -20.378 1.00 94.94 136 GLN A N 1
ATOM 1066 C CA . GLN A 1 136 ? 15.518 3.210 -21.580 1.00 94.94 136 GLN A CA 1
ATOM 1067 C C . GLN A 1 136 ? 16.048 4.533 -22.141 1.00 94.94 136 GLN A C 1
ATOM 1069 O O . GLN A 1 136 ? 16.342 4.585 -23.333 1.00 94.94 136 GLN A O 1
ATOM 1074 N N . GLU A 1 137 ? 16.240 5.551 -21.302 1.00 95.31 137 GLU A N 1
ATOM 1075 C CA . GLU A 1 137 ? 16.835 6.843 -21.675 1.00 95.31 137 GLU A CA 1
ATOM 1076 C C . GLU A 1 137 ? 18.236 6.667 -22.265 1.00 95.31 137 GLU A C 1
ATOM 1078 O O . GLU A 1 137 ? 18.524 7.141 -23.362 1.00 95.31 137 GLU A O 1
ATOM 1083 N N . HIS A 1 138 ? 19.106 5.908 -21.590 1.00 95.50 138 HIS A N 1
ATOM 1084 C CA . HIS A 1 138 ? 20.454 5.660 -22.097 1.00 95.50 138 HIS A CA 1
ATOM 1085 C C . HIS A 1 138 ? 20.433 4.951 -23.456 1.00 95.50 138 HIS A C 1
ATOM 1087 O O . HIS A 1 138 ? 21.206 5.279 -24.358 1.00 95.50 138 HIS A O 1
ATOM 1093 N N . ARG A 1 139 ? 19.530 3.979 -23.624 1.00 93.81 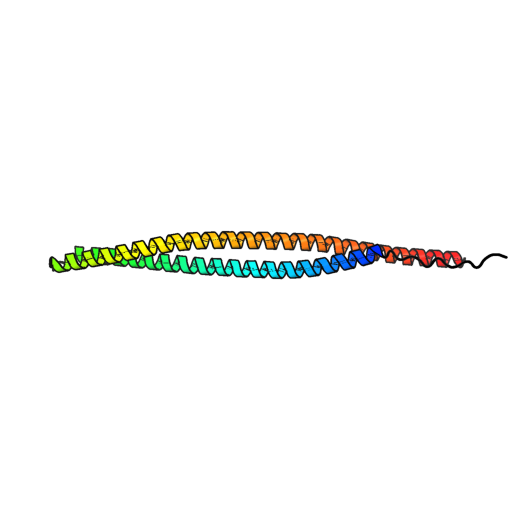139 ARG A N 1
ATOM 1094 C CA . ARG A 1 139 ? 19.373 3.263 -24.890 1.00 93.81 139 ARG A CA 1
ATOM 1095 C C . ARG A 1 139 ? 18.827 4.168 -25.997 1.00 93.81 139 ARG A C 1
ATOM 1097 O O . ARG A 1 139 ? 19.181 3.957 -27.155 1.00 93.81 139 ARG A O 1
ATOM 1104 N N . LEU A 1 140 ? 17.990 5.146 -25.653 1.00 93.56 140 LEU A N 1
ATOM 1105 C CA . LEU A 1 140 ? 17.434 6.110 -26.598 1.00 93.56 140 LEU A CA 1
ATOM 1106 C C . LEU A 1 140 ? 18.537 7.020 -27.137 1.00 93.56 140 LEU A C 1
ATOM 1108 O O . LEU A 1 140 ? 18.720 7.067 -28.349 1.00 93.56 140 LEU A O 1
ATOM 1112 N N . HIS A 1 141 ? 19.355 7.600 -26.255 1.00 94.38 141 HIS A N 1
ATOM 1113 C CA . HIS A 1 141 ? 20.502 8.416 -26.665 1.00 94.38 141 HIS A CA 1
ATOM 1114 C C . HIS A 1 141 ? 21.479 7.644 -27.565 1.00 94.38 141 HIS A C 1
ATOM 1116 O O . HIS A 1 141 ? 21.972 8.170 -28.559 1.00 94.38 141 HIS A O 1
ATOM 1122 N N . GLN A 1 142 ? 21.751 6.367 -27.263 1.00 92.25 142 GLN A N 1
ATOM 1123 C CA . GLN A 1 142 ? 22.586 5.528 -28.134 1.00 92.25 142 GLN A CA 1
ATOM 1124 C C . GLN A 1 142 ? 21.991 5.367 -29.537 1.00 92.25 142 GLN A C 1
ATOM 1126 O O . GLN A 1 142 ? 22.730 5.357 -30.521 1.00 92.25 142 GLN A O 1
ATOM 1131 N N . TRP A 1 143 ? 20.672 5.201 -29.630 1.00 92.25 143 TRP A N 1
ATOM 1132 C CA . TRP A 1 143 ? 19.987 5.052 -30.908 1.00 92.25 143 TRP A CA 1
ATOM 1133 C C . TRP A 1 143 ? 19.991 6.359 -31.708 1.00 92.25 143 TRP A C 1
ATOM 1135 O O . TRP A 1 143 ? 20.288 6.319 -32.900 1.00 92.25 143 TRP A O 1
ATOM 1145 N N . GLU A 1 144 ? 19.745 7.496 -31.055 1.00 91.25 144 GLU A N 1
ATOM 1146 C CA . GLU A 1 144 ? 19.810 8.835 -31.660 1.00 91.25 144 GLU A CA 1
ATOM 1147 C C . GLU A 1 144 ? 21.208 9.122 -32.218 1.00 91.25 144 GLU A C 1
ATOM 1149 O O . GLU A 1 144 ? 21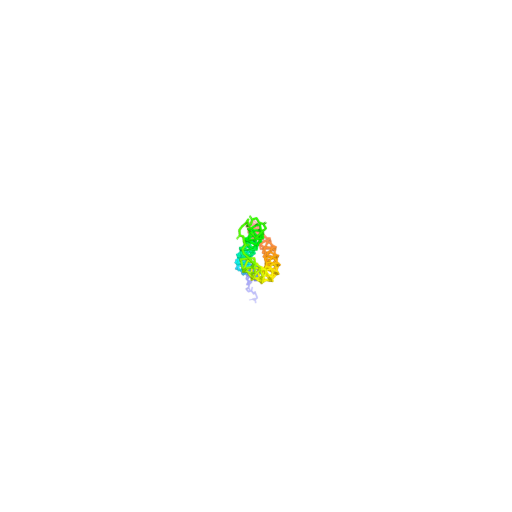.352 9.427 -33.398 1.00 91.25 144 GLU A O 1
ATOM 1154 N N . HIS A 1 145 ? 22.262 8.873 -31.433 1.00 90.94 145 HIS A N 1
ATOM 1155 C CA . HIS A 1 145 ? 23.638 9.027 -31.909 1.00 90.94 145 HIS A CA 1
ATOM 1156 C C . HIS A 1 145 ? 23.964 8.154 -33.129 1.00 90.94 145 HIS A C 1
ATOM 1158 O O . HIS A 1 145 ? 24.711 8.573 -34.014 1.00 90.94 145 HIS A O 1
ATOM 1164 N N . GLN A 1 146 ? 23.429 6.930 -33.194 1.00 88.81 146 GLN A N 1
ATOM 1165 C CA . GLN A 1 146 ? 23.616 6.072 -34.365 1.00 88.81 146 GLN A CA 1
ATOM 1166 C C . GLN A 1 146 ? 22.819 6.546 -35.582 1.00 88.81 146 GLN A C 1
ATOM 1168 O O . GLN A 1 146 ? 23.274 6.357 -36.712 1.00 88.81 146 GLN A O 1
ATOM 1173 N N . ASP A 1 147 ? 21.648 7.143 -35.372 1.00 87.19 147 ASP A N 1
ATOM 1174 C CA . ASP A 1 147 ? 20.846 7.743 -36.435 1.00 87.19 147 ASP A CA 1
ATOM 1175 C C . ASP A 1 147 ? 21.551 8.958 -37.048 1.00 87.19 147 ASP A C 1
ATOM 1177 O O . ASP A 1 147 ? 21.701 9.026 -38.273 1.00 87.19 147 ASP A O 1
ATOM 1181 N N . ASP A 1 148 ? 22.090 9.836 -36.202 1.00 89.94 148 ASP A N 1
ATOM 1182 C CA . ASP A 1 148 ? 22.874 11.003 -36.612 1.00 89.94 148 ASP A CA 1
ATOM 1183 C C . ASP A 1 148 ? 24.130 10.587 -37.383 1.00 89.94 148 ASP A C 1
ATOM 1185 O O . ASP A 1 148 ? 24.389 11.073 -38.487 1.00 89.94 148 ASP A O 1
ATOM 1189 N N . ALA A 1 149 ? 24.892 9.625 -36.848 1.00 88.62 149 ALA A N 1
ATOM 1190 C CA . ALA A 1 149 ? 26.103 9.125 -37.495 1.00 88.62 149 ALA A CA 1
ATOM 1191 C C . ALA A 1 149 ? 25.809 8.470 -38.856 1.00 88.62 149 ALA A C 1
ATOM 1193 O O . ALA A 1 149 ? 26.557 8.661 -39.819 1.00 88.62 149 ALA A O 1
ATOM 1194 N N . ALA A 1 150 ? 24.714 7.709 -38.961 1.00 86.19 150 ALA A N 1
ATOM 1195 C CA . ALA A 1 150 ? 24.287 7.111 -40.223 1.00 86.19 150 ALA A CA 1
ATOM 1196 C C . ALA A 1 150 ? 23.852 8.178 -41.242 1.00 86.19 150 ALA A C 1
ATOM 1198 O O . ALA A 1 150 ? 24.190 8.072 -42.425 1.00 86.19 150 ALA A O 1
ATOM 1199 N N . SER A 1 151 ? 23.146 9.214 -40.785 1.00 87.38 151 SER A N 1
ATOM 1200 C CA . SER A 1 151 ? 22.713 10.339 -41.617 1.00 87.38 151 SER A CA 1
ATOM 1201 C C . SER A 1 151 ? 23.902 11.135 -42.149 1.00 87.38 151 SER A C 1
ATOM 1203 O O . SER A 1 151 ? 23.982 11.364 -43.359 1.00 87.38 151 SER A O 1
ATOM 1205 N N . GLN A 1 152 ? 24.868 11.470 -41.289 1.00 89.38 152 GLN A N 1
ATOM 1206 C CA . GLN A 1 152 ? 26.089 12.173 -41.688 1.00 89.38 152 GLN A CA 1
ATOM 1207 C C . GLN A 1 152 ? 26.885 11.364 -42.715 1.00 89.38 152 GLN A C 1
ATOM 1209 O O . GLN A 1 152 ? 27.218 11.870 -43.785 1.00 89.38 152 GLN A O 1
ATOM 1214 N N . LYS A 1 153 ? 27.103 10.069 -42.452 1.00 88.00 153 LYS A N 1
ATOM 1215 C CA . LYS A 1 153 ? 27.802 9.185 -43.390 1.00 88.00 153 LYS A CA 1
ATOM 1216 C C . LYS A 1 153 ? 27.118 9.143 -44.759 1.00 88.00 153 LYS A C 1
ATOM 1218 O O . LYS A 1 153 ? 27.794 9.199 -45.784 1.00 88.00 153 LYS A O 1
ATOM 1223 N N . SER A 1 154 ? 25.786 9.075 -44.796 1.00 87.06 154 SER A N 1
ATOM 1224 C CA . SER A 1 154 ? 25.048 9.099 -46.061 1.00 87.06 154 SER A CA 1
ATOM 1225 C C . SER A 1 154 ? 25.224 10.423 -46.812 1.00 87.06 154 SER A C 1
ATOM 1227 O O . SER A 1 154 ? 25.315 10.409 -48.040 1.00 87.06 154 SER A O 1
ATOM 1229 N N . GLN A 1 155 ? 25.254 11.560 -46.112 1.00 88.88 155 GLN A N 1
ATOM 1230 C CA . GLN A 1 155 ? 25.491 12.870 -46.729 1.00 88.88 155 GLN A CA 1
ATOM 1231 C C . GLN A 1 155 ? 26.913 12.980 -47.293 1.00 88.88 155 GLN A C 1
ATOM 1233 O O . GLN A 1 155 ? 27.095 13.473 -48.413 1.00 88.88 155 GLN A O 1
ATOM 1238 N N . ASP A 1 156 ? 27.903 12.466 -46.565 1.00 89.50 156 ASP A N 1
ATOM 1239 C CA . ASP A 1 156 ? 29.302 12.440 -46.990 1.00 89.50 156 ASP A CA 1
ATOM 1240 C C . ASP A 1 156 ? 29.483 11.557 -48.234 1.00 89.50 156 ASP A C 1
ATOM 1242 O O . ASP A 1 156 ? 30.087 11.986 -49.218 1.00 89.50 156 ASP A O 1
ATOM 1246 N N . GLU A 1 157 ? 28.889 10.357 -48.252 1.00 89.75 157 GLU A N 1
ATOM 1247 C CA . GLU A 1 157 ? 28.908 9.448 -49.408 1.00 89.75 157 GLU A CA 1
ATOM 1248 C C . GLU A 1 157 ? 28.291 10.095 -50.661 1.00 89.75 157 GLU A C 1
ATOM 1250 O O . GLU A 1 157 ? 28.852 10.002 -51.759 1.00 89.75 157 GLU A O 1
ATOM 1255 N N . ILE A 1 158 ? 27.164 10.803 -50.512 1.00 88.31 158 ILE A N 1
ATOM 1256 C CA . ILE A 1 158 ? 26.524 11.538 -51.614 1.00 88.31 158 ILE A CA 1
ATOM 1257 C C . ILE A 1 158 ? 27.432 12.667 -52.108 1.00 88.31 158 ILE A C 1
ATOM 1259 O O . ILE A 1 158 ? 27.585 12.841 -53.321 1.00 88.31 158 ILE A O 1
ATOM 1263 N N . SER A 1 159 ? 28.034 13.424 -51.191 1.00 87.81 159 SER A N 1
ATOM 1264 C CA . SER A 1 159 ? 28.913 14.551 -51.511 1.00 87.81 159 SER A CA 1
ATOM 1265 C C . SER A 1 159 ? 30.160 14.076 -52.253 1.00 87.81 159 SER A C 1
ATOM 1267 O O . SER A 1 159 ? 30.423 14.536 -53.366 1.00 87.81 159 SER A O 1
ATOM 1269 N N . 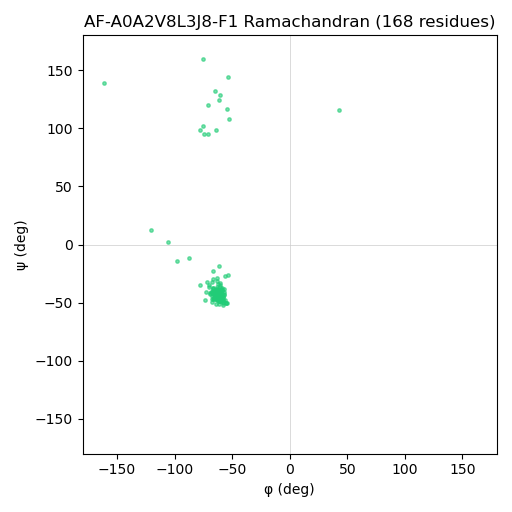ILE A 1 160 ? 30.867 13.076 -51.719 1.00 87.75 160 ILE A N 1
ATOM 1270 C CA . ILE A 1 160 ? 32.030 12.448 -52.363 1.00 87.75 160 ILE A CA 1
ATOM 1271 C C . ILE A 1 160 ? 31.638 11.879 -53.732 1.00 87.75 160 ILE A C 1
ATOM 1273 O O . ILE A 1 160 ? 32.320 12.129 -54.726 1.00 87.75 160 ILE A O 1
ATOM 1277 N N . GLY A 1 161 ? 30.508 11.173 -53.828 1.00 85.12 161 GLY A N 1
ATOM 1278 C CA . GLY A 1 161 ? 30.019 10.615 -55.089 1.00 85.12 161 GLY A CA 1
ATOM 1279 C C . GLY A 1 161 ? 29.678 11.672 -56.149 1.00 85.12 161 GLY A C 1
ATOM 1280 O O . GLY A 1 161 ? 29.782 11.394 -57.347 1.00 85.12 161 GLY A O 1
ATOM 1281 N N . ARG A 1 162 ? 29.274 12.885 -55.748 1.00 81.44 162 ARG A N 1
ATOM 1282 C CA . ARG A 1 162 ? 29.114 14.037 -56.655 1.00 81.44 162 ARG A CA 1
ATOM 1283 C C . ARG A 1 162 ? 30.473 14.591 -57.086 1.00 81.44 162 ARG A C 1
ATOM 1285 O O . ARG A 1 162 ? 30.695 14.739 -58.285 1.00 81.44 162 ARG A O 1
ATOM 1292 N N . PHE A 1 163 ? 31.396 14.808 -56.147 1.00 80.06 163 PHE A N 1
ATOM 1293 C CA . PHE A 1 163 ? 32.753 15.287 -56.442 1.00 80.06 163 PHE A CA 1
ATOM 1294 C C . PHE A 1 163 ? 33.508 14.365 -57.409 1.00 80.06 163 PHE A C 1
ATOM 1296 O O . PHE A 1 163 ? 34.092 14.837 -58.383 1.00 80.06 163 PHE A O 1
ATOM 1303 N N . VAL A 1 164 ? 33.459 13.047 -57.192 1.00 82.25 164 VAL A N 1
ATOM 1304 C CA . VAL A 1 164 ? 34.118 12.059 -58.065 1.00 82.25 164 VAL A CA 1
ATOM 1305 C C . VAL A 1 164 ? 33.537 12.080 -59.481 1.00 82.25 164 VAL A C 1
ATOM 1307 O O . VAL A 1 164 ? 34.290 11.961 -60.445 1.00 82.25 164 VAL A O 1
ATOM 1310 N N . ARG A 1 165 ? 32.217 12.252 -59.631 1.00 77.50 165 ARG A N 1
ATOM 1311 C CA . ARG A 1 165 ? 31.571 12.340 -60.952 1.00 77.50 165 ARG A CA 1
ATOM 1312 C C . ARG A 1 165 ? 31.970 13.602 -61.710 1.00 77.50 165 ARG A C 1
ATOM 1314 O O . ARG A 1 165 ? 32.323 13.491 -62.877 1.00 77.50 165 ARG A O 1
ATOM 1321 N N . ILE A 1 166 ? 31.988 14.755 -61.041 1.00 77.62 166 ILE A N 1
ATOM 1322 C CA . ILE A 1 166 ? 32.427 16.029 -61.635 1.00 77.62 166 ILE A CA 1
ATOM 1323 C C . ILE A 1 166 ? 33.889 15.927 -62.093 1.00 77.62 166 ILE A C 1
ATOM 1325 O O . ILE A 1 166 ? 34.220 16.318 -63.206 1.00 77.62 166 ILE A O 1
ATOM 1329 N N . ARG A 1 167 ? 34.762 15.317 -61.280 1.00 71.00 167 ARG A N 1
ATOM 1330 C CA . ARG A 1 167 ? 36.183 15.132 -61.621 1.00 71.00 167 ARG A CA 1
ATOM 1331 C C . ARG A 1 167 ? 36.429 14.183 -62.800 1.00 71.00 167 ARG A C 1
ATOM 1333 O O . ARG A 1 167 ? 37.496 14.243 -63.384 1.00 71.00 167 ARG A O 1
ATOM 1340 N N . ARG A 1 168 ? 35.494 13.282 -63.117 1.00 66.62 168 ARG A N 1
ATOM 1341 C CA . ARG A 1 168 ? 35.595 12.371 -64.275 1.00 66.62 168 ARG A CA 1
ATOM 1342 C C . ARG A 1 168 ? 35.053 12.978 -65.574 1.00 66.62 168 ARG A C 1
ATOM 1344 O O . ARG A 1 168 ? 35.216 12.362 -66.620 1.00 66.62 168 ARG A O 1
ATOM 1351 N N . GLN A 1 169 ? 34.352 14.109 -65.496 1.00 68.56 169 GLN A N 1
ATOM 1352 C CA . GLN A 1 169 ? 33.773 14.814 -66.646 1.00 68.56 169 GLN A CA 1
ATOM 1353 C C . GLN A 1 169 ? 34.648 15.975 -67.141 1.00 68.56 169 GLN A C 1
ATOM 1355 O O . GLN A 1 169 ? 34.427 16.450 -68.252 1.00 68.56 169 GLN A O 1
ATOM 1360 N N . ASN A 1 170 ? 35.627 16.392 -66.334 1.00 53.41 170 ASN A N 1
ATOM 1361 C CA . ASN A 1 170 ? 36.692 17.331 -66.689 1.00 53.41 170 ASN A CA 1
ATOM 1362 C C . ASN A 1 170 ? 37.981 16.568 -66.998 1.00 53.41 170 ASN A C 1
ATOM 1364 O O . ASN A 1 170 ? 38.765 17.073 -67.826 1.00 53.41 170 ASN A O 1
#